Protein AF-A0A8S3CJ37-F1 (afdb_monomer_lite)

Sequence (55 aa):
EQHARFYAAQIVLTFEYLHYLDILYRDLKPENLLIDAEGYLKVTDFGFAKKIKGM

pLDDT: mean 95.78, std 4.77, range [72.69, 98.44]

Structure (mmCIF, N/CA/C/O backbone):
data_AF-A0A8S3CJ37-F1
#
_entry.id   AF-A0A8S3CJ37-F1
#
loop_
_atom_site.group_PDB
_atom_site.id
_atom_site.type_symbol
_atom_site.label_atom_id
_atom_site.label_alt_id
_atom_site.label_comp_id
_atom_site.label_asym_id
_atom_site.label_entity_id
_atom_site.label_seq_id
_atom_site.pdbx_PDB_ins_code
_atom_site.Cartn_x
_atom_site.Cartn_y
_atom_site.Cartn_z
_atom_site.occupancy
_atom_site.B_iso_or_equiv
_atom_site.auth_seq_id
_atom_site.auth_comp_id
_atom_site.auth_asym_id
_atom_site.auth_atom_id
_atom_site.pdbx_PDB_model_num
ATOM 1 N N . GLU A 1 1 ? 12.434 6.414 -13.944 1.00 80.25 1 GLU A N 1
ATOM 2 C CA . GLU A 1 1 ? 11.315 7.276 -13.485 1.00 80.25 1 GLU A CA 1
ATOM 3 C C . GLU A 1 1 ? 9.912 6.693 -13.694 1.00 80.25 1 GLU A C 1
ATOM 5 O O . GLU A 1 1 ? 9.091 6.821 -12.796 1.00 80.25 1 GLU A O 1
ATOM 10 N N . GLN A 1 2 ? 9.599 6.053 -14.831 1.00 94.38 2 GLN A N 1
ATOM 11 C CA . GLN A 1 2 ? 8.243 5.537 -15.105 1.00 94.38 2 GLN A CA 1
ATOM 12 C C . GLN A 1 2 ? 7.759 4.494 -14.083 1.00 94.38 2 GLN A C 1
ATOM 14 O O . GLN A 1 2 ? 6.646 4.617 -13.582 1.00 94.38 2 GLN A O 1
ATOM 19 N N . HIS A 1 3 ? 8.606 3.527 -13.710 1.00 94.25 3 HIS A N 1
ATOM 20 C CA . HIS A 1 3 ? 8.269 2.542 -12.673 1.00 94.25 3 HIS A CA 1
ATOM 21 C C . HIS A 1 3 ? 8.031 3.185 -11.304 1.00 94.25 3 HIS A C 1
ATOM 23 O O . HIS A 1 3 ? 7.084 2.820 -10.6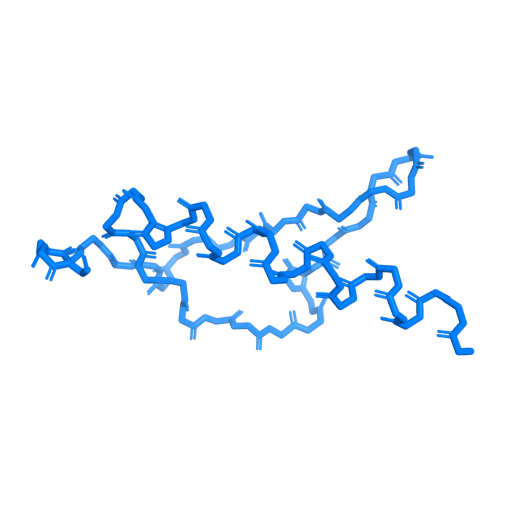19 1.00 94.25 3 HIS A O 1
ATOM 29 N N . ALA A 1 4 ? 8.834 4.188 -10.934 1.00 95.50 4 ALA A N 1
ATOM 30 C CA . ALA A 1 4 ? 8.645 4.913 -9.680 1.00 95.50 4 ALA A CA 1
ATOM 31 C C . ALA A 1 4 ? 7.273 5.606 -9.638 1.00 95.50 4 ALA A C 1
ATOM 33 O O . ALA A 1 4 ? 6.553 5.465 -8.657 1.00 95.50 4 ALA A O 1
ATOM 34 N N . ARG A 1 5 ? 6.868 6.280 -10.727 1.00 97.81 5 ARG A N 1
ATOM 35 C CA . ARG A 1 5 ? 5.525 6.878 -10.833 1.00 97.81 5 ARG A CA 1
ATOM 36 C C . ARG A 1 5 ? 4.412 5.832 -10.780 1.00 97.81 5 ARG A C 1
ATOM 38 O O . ARG A 1 5 ? 3.419 6.046 -10.096 1.00 97.81 5 ARG A O 1
ATOM 45 N N . PHE A 1 6 ? 4.583 4.712 -11.481 1.00 97.38 6 PHE A N 1
ATOM 46 C CA . PHE A 1 6 ? 3.601 3.629 -11.514 1.00 97.38 6 PHE A CA 1
ATOM 47 C C . PHE A 1 6 ? 3.364 3.023 -10.125 1.00 97.38 6 PHE A C 1
ATOM 49 O O . PHE A 1 6 ? 2.219 2.928 -9.689 1.00 97.38 6 PHE A O 1
ATOM 56 N N . TYR A 1 7 ? 4.427 2.679 -9.395 1.00 97.56 7 TYR A N 1
ATOM 57 C CA . TYR A 1 7 ? 4.292 2.105 -8.055 1.00 97.56 7 TYR A CA 1
ATOM 58 C C . TYR A 1 7 ? 3.865 3.139 -7.011 1.00 97.56 7 TYR A C 1
ATOM 60 O O . TYR A 1 7 ? 3.057 2.811 -6.149 1.00 97.56 7 TYR A O 1
ATOM 68 N N . ALA A 1 8 ? 4.306 4.397 -7.117 1.00 97.31 8 ALA A N 1
ATOM 69 C CA . ALA A 1 8 ? 3.810 5.465 -6.251 1.00 97.31 8 ALA A CA 1
ATOM 70 C C . ALA A 1 8 ? 2.291 5.655 -6.393 1.00 97.31 8 ALA A C 1
ATOM 72 O O . ALA A 1 8 ? 1.593 5.753 -5.387 1.00 97.31 8 ALA A O 1
ATOM 73 N N . ALA A 1 9 ? 1.763 5.633 -7.623 1.00 98.25 9 ALA A N 1
ATOM 74 C CA . ALA A 1 9 ? 0.323 5.700 -7.858 1.00 98.25 9 ALA A CA 1
ATOM 75 C C . ALA A 1 9 ? -0.422 4.511 -7.224 1.00 98.25 9 ALA A C 1
ATOM 77 O O . ALA A 1 9 ? -1.456 4.705 -6.592 1.00 98.25 9 ALA A O 1
ATOM 78 N N . GLN A 1 10 ? 0.119 3.293 -7.327 1.00 98.38 10 GLN A N 1
ATOM 79 C CA . GLN A 1 10 ? -0.486 2.116 -6.693 1.00 98.38 10 GLN A CA 1
ATOM 80 C C . GLN A 1 10 ? -0.465 2.175 -5.161 1.00 98.38 10 GLN A C 1
ATOM 82 O O . GLN A 1 10 ? -1.441 1.769 -4.528 1.00 98.38 10 GLN A O 1
ATOM 87 N N . ILE A 1 11 ? 0.607 2.702 -4.557 1.00 98.12 11 ILE A N 1
ATOM 88 C CA . ILE A 1 11 ? 0.672 2.928 -3.105 1.00 98.12 11 ILE A CA 1
ATOM 89 C C . ILE A 1 11 ? -0.438 3.896 -2.689 1.00 98.12 11 ILE A C 1
ATOM 91 O O . ILE A 1 11 ? -1.192 3.591 -1.770 1.00 98.12 11 ILE A O 1
ATOM 95 N N . VAL A 1 12 ? -0.582 5.023 -3.395 1.00 98.25 12 VAL A N 1
ATOM 96 C CA . VAL A 1 12 ? -1.631 6.016 -3.111 1.00 98.25 12 VAL A CA 1
ATOM 97 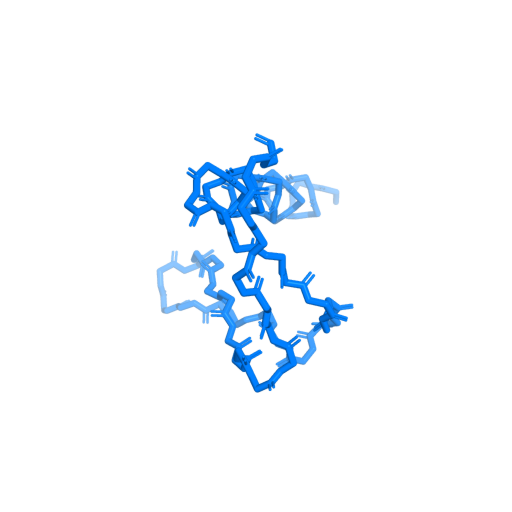C C . VAL A 1 12 ? -3.024 5.392 -3.211 1.00 98.25 12 VAL A C 1
ATOM 99 O O . VAL A 1 12 ? -3.788 5.499 -2.257 1.00 98.25 12 VAL A O 1
ATOM 102 N N . LEU A 1 13 ? -3.327 4.677 -4.301 1.00 98.44 13 LEU A N 1
ATOM 103 C CA . LEU A 1 13 ? -4.621 4.002 -4.489 1.00 98.44 13 LEU A CA 1
ATOM 104 C C . LEU A 1 13 ? -4.899 2.960 -3.398 1.00 98.44 13 LEU A C 1
ATOM 106 O O . LEU A 1 13 ? -6.021 2.841 -2.911 1.00 98.44 13 LEU A O 1
ATOM 110 N N . THR A 1 14 ? -3.874 2.213 -2.984 1.00 97.88 14 THR A N 1
ATOM 111 C CA . THR A 1 14 ? -4.027 1.223 -1.914 1.00 97.88 14 THR A CA 1
ATOM 112 C C . THR A 1 14 ? -4.340 1.898 -0.582 1.00 97.88 14 THR A C 1
ATOM 114 O O . THR A 1 14 ? -5.240 1.459 0.127 1.00 97.88 14 THR A O 1
ATOM 117 N N . PHE A 1 15 ? -3.637 2.978 -0.236 1.00 97.50 15 PHE A N 1
ATOM 118 C CA . PHE A 1 15 ? -3.855 3.693 1.024 1.00 97.50 15 PHE A CA 1
ATOM 119 C C . PHE A 1 15 ? -5.194 4.427 1.043 1.00 97.50 15 PHE A C 1
ATOM 121 O O . PHE A 1 15 ? -5.871 4.405 2.065 1.00 97.50 15 PHE A O 1
ATOM 128 N N . GLU A 1 16 ? -5.610 5.013 -0.080 1.00 97.88 16 GLU A N 1
ATOM 129 C CA . GLU A 1 16 ? -6.950 5.583 -0.237 1.00 97.88 16 GLU A CA 1
ATOM 130 C C . GLU A 1 16 ? -8.030 4.533 0.052 1.00 97.88 16 GLU A C 1
ATOM 132 O O . GLU A 1 16 ? -8.931 4.774 0.856 1.00 97.88 16 GLU A O 1
ATOM 137 N N . TYR A 1 17 ? -7.897 3.333 -0.521 1.00 97.69 17 TYR A N 1
ATOM 138 C CA . TYR A 1 17 ? -8.829 2.238 -0.265 1.00 97.69 17 TYR A CA 1
ATOM 139 C C . TYR A 1 17 ? -8.819 1.778 1.200 1.00 97.69 17 TYR A C 1
ATOM 141 O O . TYR A 1 17 ? -9.875 1.536 1.784 1.00 97.69 17 TYR A O 1
ATOM 149 N N . LEU A 1 1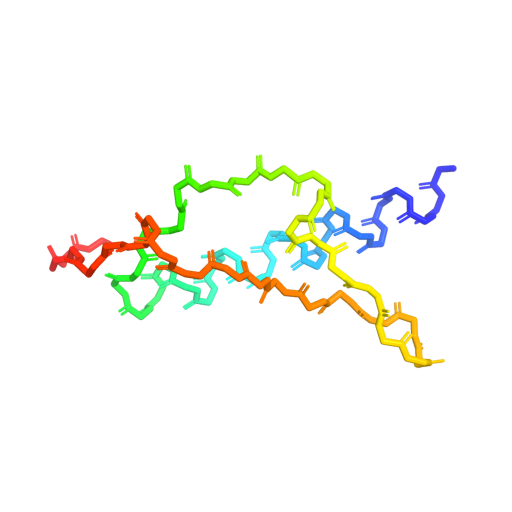8 ? -7.643 1.679 1.825 1.00 97.31 18 LEU A N 1
ATOM 150 C CA . LEU A 1 18 ? -7.538 1.319 3.240 1.00 97.31 18 LEU A CA 1
ATOM 151 C C . LEU A 1 18 ? -8.193 2.368 4.144 1.00 97.31 18 LEU A C 1
ATOM 153 O O . LEU A 1 18 ? -8.957 2.001 5.036 1.00 97.31 18 LEU A O 1
ATOM 157 N N . HIS A 1 19 ? -7.965 3.654 3.885 1.00 96.88 19 HIS A N 1
ATOM 158 C CA . HIS A 1 19 ? -8.592 4.735 4.641 1.00 96.88 19 HIS A CA 1
ATOM 159 C C . HIS A 1 19 ? -10.113 4.76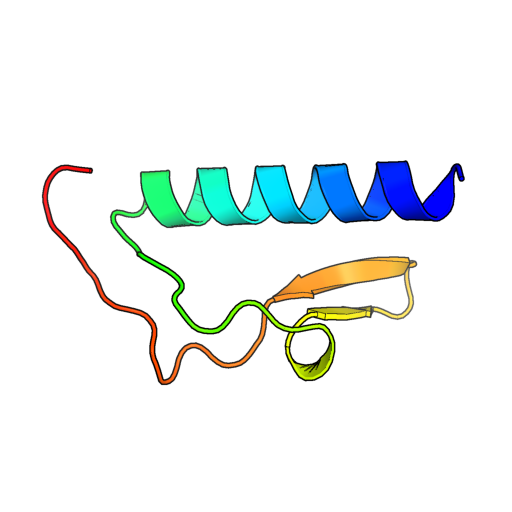1 4.451 1.00 96.88 19 HIS A C 1
ATOM 161 O O . HIS A 1 19 ? -10.829 4.907 5.435 1.00 96.88 19 HIS A O 1
ATOM 167 N N . TYR A 1 20 ? -10.619 4.509 3.238 1.00 97.06 20 TYR A N 1
ATOM 168 C CA . TYR A 1 20 ? -12.058 4.328 2.993 1.00 97.06 20 TYR A CA 1
ATOM 169 C C . TYR A 1 20 ? -12.671 3.206 3.852 1.00 97.06 20 TYR A C 1
ATOM 171 O O . TYR A 1 20 ? -13.836 3.269 4.242 1.00 97.06 20 TYR A O 1
ATOM 179 N N . LEU A 1 21 ? -11.884 2.179 4.182 1.00 96.56 21 LEU A N 1
ATOM 180 C CA . LEU A 1 21 ? -12.285 1.081 5.063 1.00 96.56 21 LEU A CA 1
ATOM 181 C C . LEU A 1 21 ? -12.040 1.355 6.556 1.00 96.56 21 LEU A C 1
ATOM 183 O O . LEU A 1 21 ? -12.160 0.420 7.362 1.00 96.56 21 LEU A O 1
ATOM 187 N N . ASP A 1 22 ? -11.714 2.596 6.937 1.00 97.25 22 ASP A N 1
ATOM 188 C CA . ASP A 1 22 ? -11.348 2.980 8.304 1.00 97.25 22 ASP A CA 1
ATOM 189 C C . ASP A 1 22 ? -10.081 2.231 8.793 1.00 97.25 22 ASP A C 1
ATOM 191 O O . ASP A 1 22 ? -9.910 1.964 9.985 1.00 97.25 22 ASP A O 1
ATOM 195 N N . ILE A 1 23 ? -9.185 1.816 7.886 1.00 97.38 23 ILE A N 1
ATOM 196 C CA . ILE A 1 23 ? -7.952 1.075 8.198 1.00 97.38 23 ILE A CA 1
ATOM 197 C C . ILE A 1 23 ? -6.742 1.992 8.034 1.00 97.38 23 ILE A C 1
ATOM 199 O O . ILE A 1 23 ? -6.370 2.375 6.930 1.00 97.38 23 ILE A O 1
ATOM 203 N N . LEU A 1 24 ? -6.045 2.249 9.139 1.00 96.81 24 LEU A N 1
ATOM 204 C CA . LEU A 1 24 ? -4.741 2.896 9.129 1.00 96.81 24 LEU A CA 1
ATOM 205 C C . LEU A 1 24 ? -3.633 1.840 9.011 1.00 96.81 24 LEU A C 1
ATOM 207 O O . LEU A 1 24 ? -3.391 1.075 9.953 1.00 96.81 24 LEU A O 1
ATOM 211 N N . TYR A 1 25 ? -2.935 1.823 7.876 1.00 97.81 25 TYR A N 1
ATOM 212 C CA . TYR A 1 25 ? -1.719 1.033 7.676 1.00 97.81 25 TYR A CA 1
ATOM 213 C C . TYR A 1 25 ? -0.498 1.813 8.178 1.00 97.81 25 TYR A C 1
ATOM 215 O O . TYR A 1 25 ? -0.278 2.952 7.774 1.00 97.81 25 TYR A O 1
ATOM 223 N N . ARG A 1 26 ? 0.281 1.228 9.096 1.00 96.81 26 ARG A N 1
ATOM 224 C CA . ARG A 1 26 ? 1.302 1.960 9.878 1.00 96.81 26 ARG A CA 1
ATOM 225 C C . ARG A 1 26 ? 2.742 1.495 9.671 1.00 96.81 26 ARG A C 1
ATOM 227 O O . ARG A 1 26 ? 3.629 2.016 10.335 1.00 96.81 26 ARG A O 1
ATOM 234 N N . ASP A 1 27 ? 2.973 0.535 8.783 1.00 96.25 27 ASP A N 1
ATOM 235 C CA . ASP A 1 27 ? 4.289 -0.084 8.577 1.00 96.25 27 ASP A CA 1
ATOM 236 C C . ASP A 1 27 ? 4.693 -0.028 7.095 1.00 96.25 27 ASP A C 1
ATOM 238 O O . ASP A 1 27 ? 4.965 -1.043 6.454 1.00 96.25 27 ASP A O 1
ATOM 242 N N . LEU A 1 28 ? 4.644 1.179 6.512 1.00 96.44 28 LEU A N 1
ATOM 243 C CA . LEU A 1 28 ? 5.019 1.412 5.115 1.00 96.44 28 LEU A CA 1
ATOM 244 C C . LEU A 1 28 ? 6.536 1.354 4.954 1.00 96.44 28 LEU A C 1
ATOM 246 O O . LEU A 1 28 ? 7.249 2.283 5.333 1.00 96.44 28 LEU A O 1
ATOM 250 N N . LYS A 1 29 ? 7.006 0.274 4.337 1.00 96.06 29 LYS A N 1
ATOM 251 C CA . LYS A 1 29 ? 8.410 0.036 4.008 1.00 96.06 29 LYS A CA 1
ATOM 252 C C . LYS A 1 29 ? 8.519 -0.879 2.782 1.00 96.06 29 LYS A C 1
ATOM 254 O O . LYS A 1 29 ? 7.575 -1.634 2.531 1.00 96.06 29 LYS A O 1
ATOM 259 N N . PRO A 1 30 ? 9.616 -0.822 2.004 1.00 95.50 30 PRO A N 1
ATOM 260 C CA . PRO A 1 30 ? 9.758 -1.608 0.776 1.00 95.50 30 PRO A CA 1
ATOM 261 C C . PRO A 1 30 ? 9.542 -3.114 0.965 1.00 95.50 30 PRO A C 1
ATOM 263 O O . PRO A 1 30 ? 9.005 -3.766 0.079 1.00 95.50 30 PRO A O 1
ATOM 266 N N . GLU A 1 31 ? 9.900 -3.663 2.125 1.00 97.62 31 GLU A N 1
ATOM 267 C CA . GLU A 1 31 ? 9.769 -5.089 2.437 1.00 97.62 31 GLU A CA 1
ATOM 268 C C . GLU A 1 31 ? 8.307 -5.564 2.476 1.00 97.62 31 GLU A C 1
ATOM 270 O O . GLU A 1 31 ? 8.041 -6.739 2.231 1.00 97.62 31 GLU A O 1
ATOM 275 N N . ASN A 1 32 ? 7.361 -4.657 2.743 1.00 98.00 32 ASN A N 1
ATOM 276 C CA . ASN A 1 32 ? 5.924 -4.947 2.775 1.00 98.00 32 ASN A CA 1
ATOM 277 C C . ASN A 1 32 ? 5.206 -4.609 1.451 1.00 98.00 32 ASN A C 1
ATOM 279 O O . ASN A 1 32 ? 3.976 -4.669 1.372 1.00 98.00 32 ASN A O 1
ATOM 283 N N . LEU A 1 33 ? 5.959 -4.219 0.420 1.00 97.31 33 LEU A N 1
ATOM 284 C CA . LEU A 1 33 ? 5.467 -3.849 -0.904 1.00 97.31 33 LEU A CA 1
ATOM 285 C C . LEU A 1 33 ? 5.909 -4.909 -1.914 1.00 97.31 33 LEU A C 1
ATOM 287 O O . LEU A 1 33 ? 6.968 -4.806 -2.532 1.00 97.31 33 LEU A O 1
ATOM 291 N N . LEU A 1 34 ? 5.094 -5.948 -2.072 1.00 97.81 34 LEU A N 1
ATOM 292 C CA . LEU A 1 34 ? 5.382 -7.042 -2.994 1.00 97.81 34 LEU A CA 1
ATOM 293 C C . LEU A 1 34 ? 4.878 -6.717 -4.398 1.00 97.81 34 LEU A C 1
ATOM 295 O O . LEU A 1 34 ? 3.932 -5.952 -4.570 1.00 97.81 34 LEU A O 1
ATOM 299 N N . ILE A 1 35 ? 5.490 -7.330 -5.405 1.00 97.19 35 ILE A N 1
ATOM 300 C CA . ILE A 1 35 ? 5.056 -7.241 -6.799 1.00 97.19 35 ILE A CA 1
ATOM 301 C C . ILE A 1 35 ? 4.653 -8.649 -7.235 1.00 97.19 35 ILE A C 1
ATOM 303 O O . ILE A 1 35 ? 5.417 -9.594 -7.032 1.00 97.19 35 ILE A O 1
ATOM 307 N N . ASP A 1 36 ? 3.441 -8.800 -7.767 1.00 97.00 36 ASP A N 1
ATOM 308 C CA . ASP A 1 36 ? 2.973 -10.079 -8.306 1.00 97.00 36 ASP A CA 1
ATOM 309 C C . ASP A 1 36 ? 3.618 -10.409 -9.666 1.00 97.00 36 ASP A C 1
ATOM 311 O O . ASP A 1 36 ? 4.405 -9.634 -10.215 1.00 97.00 36 ASP A O 1
ATOM 315 N N . ALA A 1 37 ? 3.322 -11.594 -10.205 1.00 97.62 37 ALA A N 1
ATOM 316 C CA . ALA A 1 37 ? 3.895 -12.049 -11.473 1.00 97.62 37 ALA A CA 1
ATOM 317 C C . ALA A 1 37 ? 3.466 -11.171 -12.663 1.00 97.62 37 ALA A C 1
ATOM 319 O O . ALA A 1 37 ? 4.150 -11.130 -13.687 1.00 97.62 37 ALA A O 1
ATOM 320 N N . GLU A 1 38 ? 2.359 -10.446 -12.513 1.00 97.44 38 GLU A N 1
ATOM 321 C CA . GLU A 1 38 ? 1.805 -9.524 -13.494 1.00 97.44 38 GLU A CA 1
ATOM 322 C C . GLU A 1 38 ? 2.374 -8.096 -13.362 1.00 97.44 38 GLU A C 1
ATOM 324 O O . GLU A 1 38 ? 2.114 -7.249 -14.219 1.00 97.44 38 GLU A O 1
ATOM 329 N N . GLY A 1 39 ? 3.185 -7.818 -12.335 1.00 96.12 39 GLY A N 1
ATOM 330 C CA . GLY A 1 39 ? 3.840 -6.526 -12.128 1.00 96.12 39 GLY A CA 1
ATOM 331 C C . GLY A 1 39 ? 3.045 -5.528 -11.278 1.00 96.12 39 GLY A C 1
ATOM 332 O O . GLY A 1 39 ? 3.384 -4.342 -11.257 1.00 96.12 39 GLY A O 1
ATOM 333 N N . TYR A 1 40 ? 2.000 -5.965 -10.573 1.00 97.50 40 TYR A N 1
ATOM 334 C CA . TYR A 1 40 ? 1.173 -5.119 -9.712 1.00 97.50 40 TYR A CA 1
ATOM 335 C C . TYR A 1 40 ? 1.569 -5.213 -8.241 1.00 97.50 40 TYR A C 1
ATOM 337 O O . TYR A 1 40 ? 1.969 -6.258 -7.729 1.00 97.50 40 TYR A O 1
ATOM 345 N N . LEU A 1 41 ? 1.421 -4.088 -7.547 1.00 97.62 41 LEU A N 1
ATOM 346 C CA . LEU A 1 41 ? 1.728 -3.939 -6.137 1.00 97.62 41 LEU A CA 1
ATOM 347 C C . LEU A 1 41 ? 0.719 -4.706 -5.272 1.00 97.62 41 LEU A C 1
ATOM 349 O O . LEU A 1 41 ? -0.496 -4.582 -5.440 1.00 97.62 41 LEU A O 1
ATOM 353 N N . LYS A 1 42 ? 1.230 -5.429 -4.279 1.00 96.81 42 LYS A N 1
ATOM 354 C CA . LYS A 1 42 ? 0.478 -6.003 -3.162 1.00 96.81 42 LYS A CA 1
ATOM 355 C C . LYS A 1 42 ? 1.073 -5.484 -1.860 1.00 96.81 42 LYS A C 1
ATOM 357 O O . LYS A 1 42 ? 2.268 -5.634 -1.617 1.00 96.81 42 LYS A O 1
ATOM 362 N N . VAL A 1 43 ? 0.232 -4.901 -1.012 1.00 97.62 43 VAL A N 1
ATOM 363 C CA . VAL A 1 43 ? 0.619 -4.526 0.352 1.00 97.62 43 VAL A CA 1
ATOM 364 C C . VAL A 1 43 ? 0.425 -5.731 1.263 1.00 97.62 43 VAL A C 1
ATOM 366 O O . VAL A 1 43 ? -0.644 -6.345 1.264 1.00 97.62 43 VAL A O 1
ATOM 369 N N . THR A 1 44 ? 1.452 -6.071 2.032 1.00 97.25 44 THR A N 1
ATOM 370 C CA . THR A 1 44 ? 1.435 -7.185 2.986 1.00 97.25 44 THR A CA 1
ATOM 371 C C . THR A 1 44 ? 1.672 -6.712 4.416 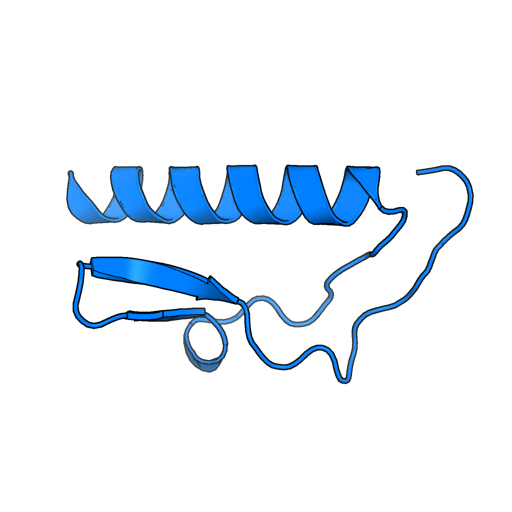1.00 97.25 44 THR A C 1
ATOM 373 O O . THR A 1 44 ? 1.876 -5.527 4.662 1.00 97.25 44 THR A O 1
ATOM 376 N N . ASP A 1 45 ? 1.630 -7.654 5.360 1.00 96.62 45 ASP A N 1
ATOM 377 C CA . ASP A 1 45 ? 1.861 -7.430 6.792 1.00 96.62 45 ASP A CA 1
ATOM 378 C C . ASP A 1 45 ? 0.971 -6.337 7.415 1.00 96.62 45 ASP A C 1
ATOM 380 O O . ASP A 1 45 ? 1.330 -5.171 7.570 1.00 96.62 45 ASP A O 1
ATOM 384 N N . PHE A 1 46 ? -0.229 -6.748 7.818 1.00 96.75 46 PHE A N 1
ATOM 385 C CA . PHE A 1 46 ? -1.180 -5.898 8.532 1.00 96.75 46 PHE A CA 1
ATOM 386 C C . PHE A 1 46 ? -1.028 -6.005 10.058 1.00 96.75 46 PHE A C 1
ATOM 388 O O . PHE A 1 46 ? -1.918 -5.564 10.785 1.00 96.75 46 PHE A O 1
ATOM 395 N N . GLY A 1 47 ? 0.079 -6.560 10.574 1.00 96.81 47 GLY A N 1
ATOM 396 C CA . GLY A 1 47 ? 0.274 -6.779 12.013 1.00 96.81 47 GLY A CA 1
ATOM 397 C C . GLY A 1 47 ? 0.217 -5.493 12.848 1.00 96.81 47 GLY A C 1
ATOM 398 O O . GLY A 1 47 ? -0.252 -5.504 13.986 1.00 96.81 47 GLY A O 1
ATOM 399 N N . PHE A 1 48 ? 0.615 -4.361 12.258 1.00 94.88 48 PHE A N 1
ATOM 400 C CA . PHE A 1 48 ? 0.531 -3.034 12.880 1.00 94.88 48 PHE A CA 1
ATOM 401 C C . PHE A 1 48 ? -0.683 -2.210 12.436 1.00 94.88 48 PHE A C 1
ATOM 403 O O . PHE A 1 48 ? -0.878 -1.097 12.946 1.00 94.88 48 PHE A O 1
ATOM 410 N N . ALA A 1 49 ? -1.495 -2.714 11.505 1.00 97.25 49 ALA A N 1
ATOM 411 C CA . ALA A 1 49 ? -2.659 -1.996 11.008 1.00 97.25 49 ALA A CA 1
ATOM 412 C C . ALA A 1 49 ? -3.710 -1.824 12.114 1.00 97.25 49 ALA A C 1
ATOM 414 O O . ALA A 1 49 ? -3.845 -2.648 13.023 1.00 97.25 49 ALA A O 1
ATOM 415 N N . LYS A 1 50 ? -4.463 -0.725 12.060 1.00 97.38 50 LYS A N 1
ATOM 416 C CA . LYS A 1 50 ? -5.480 -0.415 13.067 1.00 97.38 50 LYS A CA 1
ATOM 417 C C . LYS A 1 50 ? -6.760 0.056 12.404 1.00 97.38 50 LYS A C 1
ATOM 419 O O . LYS A 1 50 ? -6.725 0.959 11.579 1.00 97.38 50 LYS A O 1
ATOM 424 N N . LYS A 1 51 ? -7.891 -0.507 12.835 1.00 96.38 51 LYS A N 1
ATOM 425 C CA . LYS A 1 51 ? -9.201 0.047 12.498 1.00 96.38 51 LYS A CA 1
ATOM 426 C C . LYS A 1 51 ? -9.487 1.272 13.369 1.00 96.38 51 LYS A C 1
ATOM 428 O O . LYS A 1 51 ? -9.466 1.157 14.599 1.00 96.38 51 LYS A O 1
ATOM 433 N N . ILE A 1 52 ? -9.727 2.417 12.743 1.00 94.50 52 ILE A N 1
ATOM 434 C CA . ILE A 1 52 ? -10.014 3.707 13.374 1.00 94.50 52 ILE A CA 1
ATOM 435 C C . ILE A 1 52 ? -11.352 4.177 12.826 1.00 94.50 52 ILE A C 1
ATOM 437 O O . ILE A 1 52 ? -11.495 4.279 11.624 1.00 94.50 52 ILE A O 1
ATOM 441 N N . LYS A 1 53 ? -12.338 4.437 13.685 1.00 87.88 53 LYS A N 1
ATOM 442 C CA . LYS A 1 53 ? -13.649 4.903 13.219 1.00 87.88 53 LYS A CA 1
ATOM 443 C C . LYS A 1 53 ? -13.596 6.382 12.845 1.00 87.88 53 LYS A C 1
ATOM 445 O O . LYS A 1 53 ? -13.177 7.179 13.685 1.00 87.88 53 LYS A O 1
ATOM 450 N N . GLY A 1 54 ? -14.146 6.721 11.681 1.00 78.88 54 GLY A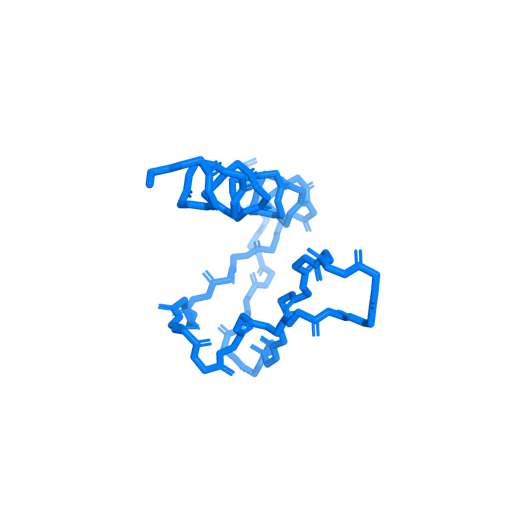 N 1
ATOM 451 C CA . GLY A 1 54 ? -14.428 8.101 11.284 1.00 78.88 54 GLY A CA 1
ATOM 452 C C . GLY A 1 54 ? -13.230 8.816 10.674 1.00 78.88 54 GLY A C 1
ATOM 453 O O . GLY A 1 54 ? -12.989 9.972 11.026 1.00 78.88 54 GLY A O 1
ATOM 454 N N . MET A 1 55 ? -12.471 8.110 9.832 1.00 72.69 55 MET A N 1
ATOM 455 C CA . MET A 1 55 ? -11.421 8.712 9.008 1.00 72.69 55 MET A CA 1
ATOM 456 C C . MET A 1 55 ? -11.988 9.490 7.817 1.00 72.69 55 MET A C 1
ATOM 458 O O . MET A 1 55 ? -13.106 9.162 7.357 1.00 72.69 55 MET A O 1
#

Secondary structure (DSSP, 8-state):
-HHHHHHHHHHHHHHHHHHHTTEE-----GGGEEE-TTS-EEE---TT-EE-S--

Radius of gyration: 11.92 Å; chains: 1; bounding box: 26×21×28 Å

Foldseek 3Di:
DVLVVVVVVLVVVVCVVCVVQQKDQDDDDVVQWDADPVGHTDGDDCVVIDRHPDD

Organism: NCBI:txid392030

InterPro domains:
  IPR000719 Protein kinase domain [PF00069] (1-53)
  IPR000719 Protein kinase domain [PS50011] (1-55)
  IPR008271 Serine/threonine-protein kinase, active site [PS00108] (23-35)
  IPR011009 Protein kinase-like domain superfamily [SSF56112] (1-53)